Protein AF-E4T5S6-F1 (afdb_monomer_lite)

Organism: Paludibacter propionicigenes (strain DSM 17365 / JCM 13257 / WB4) (NCBI:txid694427)

pLDDT: mean 88.27, std 10.26, range [51.94, 97.44]

Foldseek 3Di:
DVVVVVVVLVVLLVVLVVQLVVLVVQLVVLVVCCVVVVDDNVVSVVSNVVSVVSNVVSVVVNVVSVVVVVVVVD

Radius of gyration: 16.71 Å; chains: 1; bounding box: 31×16×52 Å

Sequence (74 aa):
MKIYFNIFIWLMIAFSGFILYIVFGIYMNSSVCLTYESASVADIQYVNSYSKVIILYTVLMIVFLITSFKRKSS

Structure (mmCIF, N/CA/C/O backbone):
data_AF-E4T5S6-F1
#
_entry.id   AF-E4T5S6-F1
#
loop_
_atom_site.group_PDB
_atom_site.id
_atom_site.type_symbol
_atom_site.label_atom_id
_atom_site.label_alt_id
_atom_site.label_comp_id
_atom_site.label_asym_id
_atom_site.label_entity_id
_atom_site.label_seq_id
_atom_site.pdbx_PDB_ins_code
_atom_site.Cartn_x
_atom_site.Cartn_y
_atom_site.Cartn_z
_atom_site.occupancy
_atom_site.B_iso_or_equiv
_atom_site.auth_seq_id
_atom_site.auth_comp_id
_atom_site.auth_asym_id
_atom_site.auth_atom_id
_atom_site.pdbx_PDB_model_num
ATOM 1 N N . MET A 1 1 ? -7.789 5.640 29.840 1.00 60.88 1 MET A N 1
ATOM 2 C CA . MET A 1 1 ? -6.856 4.790 29.057 1.00 60.88 1 MET A CA 1
ATOM 3 C C . MET A 1 1 ? -7.471 4.209 27.774 1.00 60.88 1 MET A C 1
ATOM 5 O O . MET A 1 1 ? -6.845 4.332 26.732 1.00 60.88 1 MET A O 1
ATOM 9 N N . LYS A 1 2 ? -8.691 3.637 27.798 1.00 69.06 2 LYS A N 1
ATOM 10 C CA . LYS A 1 2 ? -9.346 3.058 26.598 1.00 69.06 2 LYS A CA 1
ATOM 11 C C . LYS A 1 2 ? -9.580 4.055 25.443 1.00 69.06 2 LYS A C 1
ATOM 13 O O . LYS A 1 2 ? -9.350 3.701 24.297 1.00 69.06 2 LYS A O 1
ATOM 18 N N . ILE A 1 3 ? -9.964 5.302 25.738 1.00 78.38 3 ILE A N 1
ATOM 19 C CA . ILE A 1 3 ? -10.227 6.337 24.714 1.00 78.38 3 ILE A CA 1
ATOM 20 C C . ILE A 1 3 ? -8.962 6.694 23.918 1.00 78.38 3 ILE A C 1
ATOM 22 O O . ILE A 1 3 ? -8.980 6.641 22.693 1.00 78.38 3 ILE A O 1
ATOM 26 N N . TYR A 1 4 ? -7.847 6.972 24.599 1.00 82.12 4 TYR A N 1
ATOM 27 C CA . TYR A 1 4 ? -6.569 7.286 23.945 1.00 82.12 4 TYR A CA 1
ATOM 28 C C . TYR A 1 4 ? -6.061 6.137 23.065 1.00 82.12 4 TYR A C 1
ATOM 30 O O . TYR A 1 4 ? -5.556 6.372 21.972 1.00 82.12 4 TYR A O 1
ATOM 38 N N . PHE A 1 5 ? -6.254 4.890 23.507 1.00 81.69 5 PHE A N 1
ATOM 39 C CA . PHE A 1 5 ? -5.898 3.705 22.726 1.00 81.69 5 PHE A CA 1
ATOM 40 C C . PHE A 1 5 ? -6.734 3.578 21.441 1.00 81.69 5 PHE A C 1
ATOM 42 O O . PHE A 1 5 ? -6.196 3.251 20.387 1.00 81.69 5 PHE A O 1
ATOM 49 N N . ASN A 1 6 ? -8.034 3.884 21.502 1.00 83.94 6 ASN A N 1
ATOM 50 C CA . ASN A 1 6 ? -8.904 3.856 20.325 1.00 83.94 6 ASN A CA 1
ATOM 51 C C . ASN A 1 6 ? -8.532 4.958 19.323 1.00 83.94 6 ASN A C 1
ATOM 53 O O . ASN A 1 6 ? -8.447 4.685 18.129 1.00 83.94 6 ASN A O 1
ATOM 57 N N . ILE A 1 7 ? -8.264 6.179 19.801 1.00 88.94 7 ILE A N 1
ATOM 58 C CA . ILE A 1 7 ? -7.815 7.297 18.953 1.00 88.94 7 ILE A CA 1
ATOM 59 C C . ILE A 1 7 ? -6.500 6.939 18.251 1.00 88.94 7 ILE A C 1
ATOM 61 O O . ILE A 1 7 ? -6.376 7.137 17.045 1.00 88.94 7 ILE A O 1
ATOM 65 N N . PHE A 1 8 ? -5.548 6.348 18.978 1.00 88.69 8 PHE A N 1
ATOM 66 C CA . PHE A 1 8 ? -4.285 5.884 18.407 1.00 88.69 8 PHE A CA 1
ATOM 67 C C . PHE A 1 8 ? -4.491 4.874 17.267 1.00 88.69 8 PHE A C 1
ATOM 69 O O . PHE A 1 8 ? -3.883 5.016 16.210 1.00 88.69 8 PHE A O 1
ATOM 76 N N . ILE A 1 9 ? -5.385 3.892 17.430 1.00 87.88 9 ILE A N 1
ATOM 77 C CA . ILE A 1 9 ? -5.675 2.909 16.372 1.00 87.88 9 ILE A CA 1
ATOM 78 C C . ILE A 1 9 ? -6.271 3.576 15.131 1.00 87.88 9 ILE A C 1
ATOM 80 O O . ILE A 1 9 ? -5.836 3.281 14.018 1.00 87.88 9 ILE A O 1
ATOM 84 N N . TRP A 1 10 ? -7.224 4.495 15.298 1.00 88.81 10 TRP A N 1
ATOM 85 C CA . TRP A 1 10 ? -7.808 5.217 14.166 1.00 88.81 10 TRP A CA 1
ATOM 86 C C . TRP A 1 10 ? -6.770 6.053 13.413 1.00 88.81 10 TRP A C 1
ATOM 88 O O . TRP A 1 10 ? -6.769 6.048 12.183 1.00 88.81 10 TRP A O 1
ATOM 98 N N . LEU A 1 11 ? -5.842 6.696 14.129 1.00 94.31 11 LEU A N 1
ATOM 99 C CA . LEU A 1 11 ? -4.717 7.407 13.517 1.00 94.31 11 LEU A CA 1
ATOM 100 C C . LEU A 1 11 ? -3.798 6.459 12.735 1.00 94.31 11 LEU A C 1
ATOM 102 O O . LEU A 1 11 ? -3.414 6.780 11.614 1.00 94.31 11 LEU A O 1
ATOM 106 N N . MET A 1 12 ? -3.493 5.275 13.273 1.00 93.56 12 MET A N 1
ATOM 107 C CA . MET A 1 12 ? -2.676 4.269 12.581 1.00 93.56 12 MET A CA 1
ATOM 108 C C . MET A 1 12 ? -3.353 3.735 11.313 1.00 93.56 12 MET A C 1
ATOM 110 O O . MET A 1 12 ? -2.684 3.524 10.299 1.00 93.56 12 MET A O 1
ATOM 114 N N . ILE A 1 13 ? -4.675 3.545 11.339 1.00 93.75 13 ILE A N 1
ATOM 115 C CA . ILE A 1 13 ? -5.454 3.149 10.158 1.00 93.75 13 ILE A CA 1
ATOM 116 C C . ILE A 1 13 ? -5.432 4.269 9.112 1.00 93.75 13 ILE A C 1
ATOM 118 O O . IL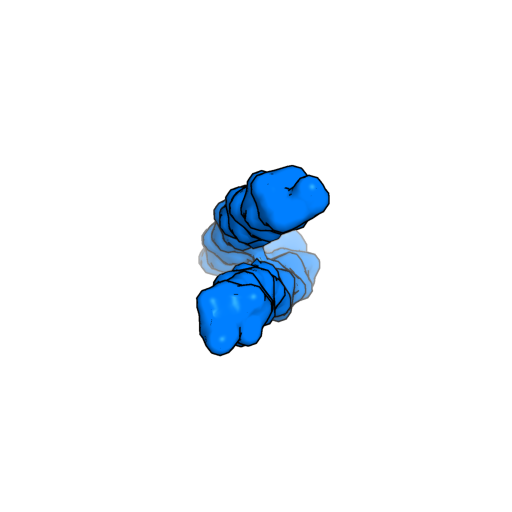E A 1 13 ? -5.135 4.000 7.949 1.00 93.75 13 ILE A O 1
ATOM 122 N N . ALA A 1 14 ? -5.682 5.519 9.516 1.00 94.25 14 ALA A N 1
ATOM 123 C CA . ALA A 1 14 ? -5.642 6.669 8.613 1.00 94.25 14 ALA A CA 1
ATOM 124 C C . ALA A 1 14 ? -4.252 6.849 7.979 1.00 94.25 14 ALA A C 1
ATOM 126 O O . ALA A 1 14 ? -4.139 7.026 6.767 1.00 94.25 14 ALA A O 1
ATOM 127 N N . PHE A 1 15 ? -3.189 6.719 8.776 1.00 95.50 15 PHE A N 1
ATOM 128 C CA . PHE A 1 15 ? -1.807 6.773 8.302 1.00 95.50 15 PHE A CA 1
ATOM 129 C C . PHE A 1 15 ? -1.481 5.636 7.325 1.00 95.50 15 PHE A C 1
ATOM 131 O O . PHE A 1 15 ? -0.873 5.867 6.282 1.00 95.50 15 PHE A O 1
ATOM 138 N N . SER A 1 16 ? -1.942 4.417 7.609 1.00 95.25 16 SER A N 1
ATOM 139 C CA . SER A 1 16 ? -1.777 3.283 6.692 1.00 95.25 16 SER A CA 1
ATOM 140 C C . SER A 1 16 ? -2.519 3.519 5.371 1.00 95.25 16 SER A C 1
ATOM 142 O O . SER A 1 16 ? -1.978 3.239 4.305 1.00 95.25 16 SER A O 1
ATOM 144 N N . GLY A 1 17 ? -3.721 4.102 5.417 1.00 95.81 17 GLY A N 1
ATOM 145 C CA . GLY A 1 17 ? -4.460 4.518 4.222 1.00 95.81 17 GLY A CA 1
ATOM 146 C C . GLY A 1 17 ? -3.723 5.586 3.405 1.00 95.81 17 GLY A C 1
ATOM 147 O O . GLY A 1 17 ? -3.681 5.503 2.180 1.00 95.81 17 GLY A O 1
ATOM 148 N N . PHE A 1 18 ? -3.077 6.545 4.070 1.00 96.69 18 PHE A N 1
ATOM 149 C CA . PHE A 1 18 ? -2.243 7.553 3.411 1.00 96.69 18 PHE A CA 1
ATOM 150 C C . PHE A 1 18 ? -1.017 6.941 2.715 1.00 96.69 18 PHE A C 1
ATOM 152 O O . PHE A 1 18 ? -0.743 7.268 1.560 1.00 96.69 18 PHE A O 1
ATOM 159 N N . ILE A 1 19 ? -0.315 6.005 3.369 1.00 96.31 19 ILE A N 1
ATOM 160 C CA . ILE A 1 19 ? 0.785 5.257 2.736 1.00 96.31 19 ILE A CA 1
ATOM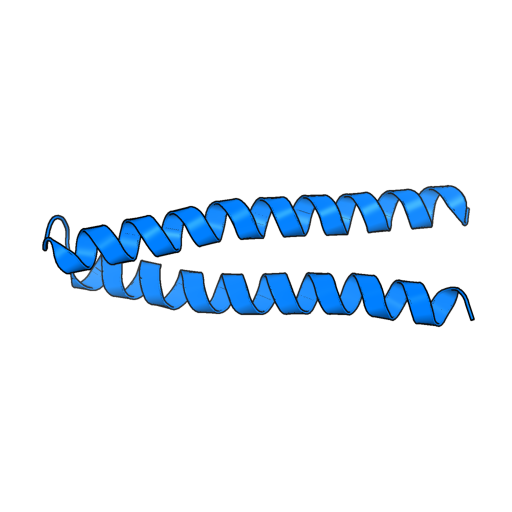 161 C C . ILE A 1 19 ? 0.274 4.506 1.507 1.00 96.31 19 ILE A C 1
ATOM 163 O O . ILE A 1 19 ? 0.892 4.576 0.446 1.00 96.31 19 ILE A O 1
ATOM 167 N N . LEU A 1 20 ? -0.865 3.820 1.629 1.00 96.69 20 LEU A N 1
ATOM 168 C CA . LEU A 1 20 ? -1.453 3.068 0.525 1.00 96.69 20 LEU A CA 1
ATOM 169 C C . LEU A 1 20 ? -1.738 3.973 -0.680 1.00 96.69 20 LEU A C 1
ATOM 171 O O . LEU A 1 20 ? -1.401 3.607 -1.802 1.00 96.69 20 LEU A O 1
ATOM 175 N N . TYR A 1 21 ? -2.293 5.165 -0.444 1.00 96.81 21 TYR A N 1
ATOM 176 C CA . TYR A 1 21 ? -2.535 6.165 -1.485 1.00 96.81 21 TYR A CA 1
ATOM 177 C C . TYR A 1 21 ? -1.246 6.570 -2.219 1.00 96.81 21 TYR A C 1
ATOM 179 O O . TYR A 1 21 ? -1.204 6.531 -3.449 1.00 96.81 21 TYR A O 1
ATOM 187 N N . ILE A 1 22 ? -0.176 6.895 -1.483 1.00 97.44 22 ILE A N 1
ATOM 188 C CA . ILE A 1 22 ? 1.114 7.274 -2.082 1.00 97.44 22 ILE A CA 1
ATOM 189 C C . ILE A 1 22 ? 1.682 6.129 -2.923 1.00 97.44 22 ILE A C 1
ATOM 191 O O . ILE A 1 22 ? 2.067 6.328 -4.076 1.00 97.44 22 ILE A O 1
ATOM 195 N N . VAL A 1 23 ? 1.737 4.924 -2.356 1.00 96.62 23 VAL A N 1
ATOM 196 C CA . VAL A 1 23 ? 2.354 3.766 -3.015 1.00 96.62 23 VAL A CA 1
ATOM 197 C C . VAL A 1 23 ? 1.549 3.353 -4.245 1.00 96.62 23 VAL A C 1
ATOM 199 O O . VAL A 1 23 ? 2.135 2.985 -5.262 1.00 96.62 23 VAL A O 1
ATOM 202 N N . PHE A 1 24 ? 0.223 3.485 -4.202 1.00 95.38 24 PHE A N 1
ATOM 203 C CA . PHE A 1 24 ? -0.625 3.268 -5.369 1.00 95.38 24 PHE A CA 1
ATOM 204 C C . PHE A 1 24 ? -0.338 4.285 -6.484 1.00 95.38 24 PHE A C 1
ATOM 206 O O . PHE A 1 24 ? -0.245 3.907 -7.650 1.00 95.38 24 PHE A O 1
ATOM 213 N N . GLY A 1 25 ? -0.107 5.557 -6.143 1.00 95.75 25 GLY A N 1
ATOM 214 C CA . GLY A 1 25 ? 0.348 6.566 -7.105 1.00 95.75 25 GLY A CA 1
ATOM 215 C C . GLY A 1 25 ? 1.688 6.204 -7.756 1.00 95.75 25 GLY A C 1
ATOM 216 O O . GLY A 1 25 ? 1.825 6.284 -8.977 1.00 95.75 25 GLY A O 1
ATOM 217 N N . ILE A 1 26 ? 2.656 5.725 -6.966 1.00 94.94 26 ILE A N 1
ATOM 218 C CA . ILE A 1 26 ? 3.958 5.243 -7.466 1.00 94.94 26 ILE A CA 1
ATOM 219 C C . ILE A 1 26 ? 3.777 4.037 -8.399 1.00 94.94 26 ILE A C 1
ATOM 221 O O . ILE A 1 26 ? 4.397 3.972 -9.462 1.00 94.94 26 ILE A O 1
ATOM 225 N N . TYR A 1 27 ? 2.911 3.094 -8.032 1.00 96.19 27 TYR A N 1
ATOM 226 C CA . TYR A 1 27 ? 2.592 1.924 -8.847 1.00 96.19 27 TYR A CA 1
ATOM 227 C C . TYR A 1 27 ? 1.998 2.314 -10.210 1.00 96.19 27 TYR A C 1
ATOM 229 O O . TYR A 1 27 ? 2.460 1.846 -11.254 1.00 96.19 27 TYR A O 1
ATOM 237 N N . MET A 1 28 ? 1.015 3.217 -10.219 1.00 94.75 28 MET A N 1
ATOM 238 C CA . MET A 1 28 ? 0.401 3.697 -11.459 1.00 94.75 28 MET A CA 1
ATOM 239 C C . MET A 1 28 ? 1.417 4.444 -12.328 1.00 94.75 28 MET A C 1
ATOM 241 O O . MET A 1 28 ? 1.529 4.157 -13.517 1.00 94.75 28 MET A O 1
ATOM 245 N N . ASN A 1 29 ? 2.210 5.340 -11.734 1.00 93.62 29 ASN A N 1
ATOM 246 C CA . ASN A 1 29 ? 3.216 6.108 -12.466 1.00 93.62 29 ASN A CA 1
ATOM 247 C C . ASN A 1 29 ? 4.316 5.210 -13.056 1.00 93.62 29 ASN A C 1
ATOM 249 O O . ASN A 1 29 ? 4.666 5.336 -14.224 1.00 93.62 29 ASN A O 1
ATOM 253 N N . SER A 1 30 ? 4.823 4.247 -12.281 1.00 91.50 30 SER A N 1
ATOM 254 C CA . SER A 1 30 ? 5.815 3.282 -12.774 1.00 91.50 30 SER A CA 1
ATOM 255 C C . SER A 1 30 ? 5.256 2.401 -13.895 1.00 91.50 30 SER A C 1
ATOM 257 O O . SER A 1 30 ? 5.947 2.156 -14.880 1.00 91.50 30 SER A O 1
ATOM 259 N N . SER A 1 31 ? 3.990 1.990 -13.814 1.00 89.88 31 SER A N 1
ATOM 260 C CA . SER A 1 31 ? 3.331 1.224 -14.881 1.00 89.88 31 SER A CA 1
ATOM 261 C C . SER A 1 31 ? 3.201 2.027 -16.181 1.00 89.88 31 SER A C 1
ATOM 263 O O . SER A 1 31 ? 3.443 1.494 -17.264 1.00 89.88 31 SER A O 1
ATOM 265 N N . VAL A 1 32 ? 2.884 3.321 -16.080 1.00 90.94 32 VAL A N 1
ATOM 266 C CA . VAL A 1 32 ? 2.861 4.238 -17.229 1.00 90.94 32 VAL A CA 1
ATOM 267 C C . VAL A 1 32 ? 4.264 4.382 -17.822 1.00 90.94 32 VAL A C 1
ATOM 269 O O . VAL A 1 32 ? 4.436 4.161 -19.017 1.00 90.94 32 VAL A O 1
ATOM 272 N N . CYS A 1 33 ? 5.284 4.647 -17.003 1.00 89.31 33 CYS A N 1
ATOM 273 C CA . CYS A 1 33 ? 6.667 4.776 -17.473 1.00 89.31 33 CYS A CA 1
ATOM 274 C C . CYS A 1 33 ? 7.189 3.511 -18.177 1.00 89.31 33 CYS A C 1
ATOM 276 O O . CYS A 1 33 ? 7.940 3.624 -19.141 1.00 89.31 33 CYS A O 1
ATOM 278 N N . LEU A 1 34 ? 6.781 2.314 -17.731 1.00 87.81 34 LEU A N 1
ATOM 279 C CA . LEU A 1 34 ? 7.114 1.056 -18.416 1.00 87.81 34 LEU A CA 1
ATOM 280 C C . LEU A 1 34 ? 6.423 0.925 -19.767 1.00 87.81 34 LEU A C 1
ATOM 282 O O . LEU A 1 34 ? 7.006 0.384 -20.697 1.00 87.81 34 LEU A O 1
ATOM 286 N N . THR A 1 35 ? 5.188 1.410 -19.867 1.00 88.38 35 THR A N 1
ATOM 287 C CA . THR A 1 35 ? 4.397 1.324 -21.099 1.00 88.38 35 THR A CA 1
ATOM 288 C C . THR A 1 35 ? 4.974 2.216 -22.200 1.00 88.38 35 THR A C 1
ATOM 290 O O . THR A 1 35 ? 4.910 1.857 -23.370 1.00 88.38 35 THR A O 1
ATOM 293 N N . TYR A 1 36 ? 5.546 3.365 -21.831 1.00 87.44 36 TYR A N 1
ATOM 294 C CA . TYR A 1 36 ? 6.082 4.354 -22.775 1.00 87.44 36 TYR A CA 1
ATOM 295 C C . TYR A 1 36 ? 7.613 4.361 -22.884 1.00 87.44 36 TYR A C 1
ATOM 297 O O . TYR A 1 36 ? 8.160 5.260 -23.516 1.00 87.44 36 TYR A O 1
ATOM 305 N N . GLU A 1 37 ? 8.301 3.408 -22.246 1.00 81.25 37 GLU A N 1
ATOM 306 C CA . GLU A 1 37 ? 9.773 3.308 -22.216 1.00 81.25 37 GLU A CA 1
ATOM 307 C C . GLU A 1 37 ? 10.477 4.634 -21.845 1.00 81.25 37 GLU A C 1
ATOM 309 O O . GLU A 1 37 ? 11.588 4.928 -22.280 1.00 81.25 37 GLU A O 1
ATOM 314 N N . SER A 1 38 ? 9.833 5.464 -21.018 1.00 71.00 38 SER A N 1
ATOM 315 C CA . SER A 1 38 ? 10.233 6.861 -20.792 1.00 71.00 38 SER A CA 1
ATOM 316 C C . SER A 1 38 ? 11.337 7.041 -19.736 1.00 71.00 38 SER A C 1
ATOM 318 O O . SER A 1 38 ? 11.616 8.163 -19.315 1.00 71.00 38 SER A O 1
ATOM 320 N N . ALA A 1 39 ? 11.939 5.946 -19.265 1.00 73.50 39 ALA A N 1
ATOM 321 C CA . ALA A 1 39 ? 12.993 5.896 -18.251 1.00 73.50 39 ALA A CA 1
ATOM 322 C C . ALA A 1 39 ? 13.759 4.560 -18.339 1.00 73.50 39 ALA A C 1
ATOM 324 O O . ALA A 1 39 ? 13.386 3.676 -19.108 1.00 73.50 39 ALA A O 1
ATOM 325 N N . SER A 1 40 ? 14.808 4.387 -17.524 1.00 82.94 40 SER A N 1
ATOM 326 C CA . SER A 1 40 ? 15.512 3.102 -17.376 1.00 82.94 40 SER A CA 1
ATOM 327 C C . SER A 1 40 ? 14.522 1.985 -17.021 1.00 82.94 40 SER A C 1
ATOM 329 O O . SER A 1 40 ? 14.018 1.909 -15.898 1.00 82.94 40 SER A O 1
ATOM 331 N N . VAL A 1 41 ? 14.214 1.128 -18.000 1.00 83.50 41 VAL A N 1
ATOM 332 C CA . VAL A 1 41 ? 13.169 0.095 -17.898 1.00 83.50 41 VAL A CA 1
ATOM 333 C C . VAL A 1 41 ? 13.429 -0.837 -16.714 1.00 83.50 41 VAL A C 1
ATOM 335 O O . VAL A 1 41 ? 12.501 -1.172 -15.982 1.00 83.50 41 VAL A O 1
ATOM 338 N N . ALA A 1 42 ? 14.694 -1.199 -16.481 1.00 86.44 42 ALA A N 1
ATOM 339 C CA . ALA A 1 42 ? 15.092 -2.061 -15.374 1.00 86.44 42 ALA A CA 1
ATOM 340 C C . ALA A 1 42 ? 14.744 -1.441 -14.010 1.00 86.44 42 ALA A C 1
ATOM 342 O O . ALA A 1 42 ? 14.109 -2.090 -13.179 1.00 86.44 42 ALA A O 1
ATOM 343 N N . ASP A 1 43 ? 15.077 -0.167 -13.797 1.00 87.25 43 ASP A N 1
ATOM 344 C CA . ASP A 1 43 ? 14.832 0.512 -12.520 1.00 87.25 43 ASP A CA 1
ATOM 345 C C . ASP A 1 43 ? 13.333 0.662 -12.245 1.00 87.25 43 ASP A C 1
ATOM 347 O O . ASP A 1 43 ? 12.857 0.401 -11.137 1.00 87.25 43 ASP A O 1
ATOM 351 N N . ILE A 1 44 ? 12.552 1.006 -13.273 1.00 90.75 44 ILE A N 1
ATOM 352 C CA . ILE A 1 44 ? 11.101 1.142 -13.129 1.00 90.75 44 ILE A CA 1
ATOM 353 C C . ILE A 1 44 ? 10.429 -0.219 -12.886 1.00 90.75 44 ILE A C 1
ATOM 355 O O . ILE A 1 44 ? 9.459 -0.287 -12.128 1.00 90.75 44 ILE A O 1
ATOM 359 N N . GLN A 1 45 ? 10.946 -1.319 -13.445 1.00 90.81 45 GLN A N 1
ATOM 360 C CA . GLN A 1 45 ? 10.450 -2.666 -13.137 1.00 90.81 45 GLN A CA 1
ATOM 361 C C . GLN A 1 45 ? 10.636 -3.023 -11.658 1.00 90.81 45 GLN A C 1
ATOM 363 O O . GLN A 1 45 ? 9.726 -3.604 -11.052 1.00 90.81 45 GLN A O 1
ATOM 368 N N . TYR A 1 46 ? 11.765 -2.637 -11.054 1.00 92.56 46 TYR A N 1
ATOM 369 C CA . TYR A 1 46 ? 11.970 -2.800 -9.615 1.00 92.56 46 TYR A CA 1
ATOM 370 C C . TYR A 1 46 ? 10.987 -1.947 -8.814 1.00 92.56 46 TYR A C 1
ATOM 372 O O . TYR A 1 46 ? 10.306 -2.477 -7.937 1.00 92.56 46 TYR A O 1
ATOM 380 N N . VAL A 1 47 ? 10.832 -0.660 -9.144 1.00 92.38 47 VAL A N 1
ATOM 381 C CA . VAL A 1 47 ? 9.868 0.236 -8.472 1.00 92.38 47 VAL A CA 1
ATOM 382 C C . VAL A 1 47 ? 8.437 -0.313 -8.556 1.00 92.38 47 VAL A C 1
ATOM 384 O O . VAL A 1 47 ? 7.712 -0.341 -7.557 1.00 92.38 47 VAL A O 1
ATOM 387 N N . ASN A 1 48 ? 8.035 -0.818 -9.722 1.00 93.06 48 ASN A N 1
ATOM 388 C CA . ASN A 1 48 ? 6.732 -1.445 -9.924 1.00 93.06 48 ASN A CA 1
ATOM 389 C C . ASN A 1 48 ? 6.576 -2.713 -9.058 1.00 93.06 48 ASN A C 1
ATOM 391 O O . ASN A 1 48 ? 5.576 -2.901 -8.367 1.00 93.06 48 ASN A O 1
ATOM 395 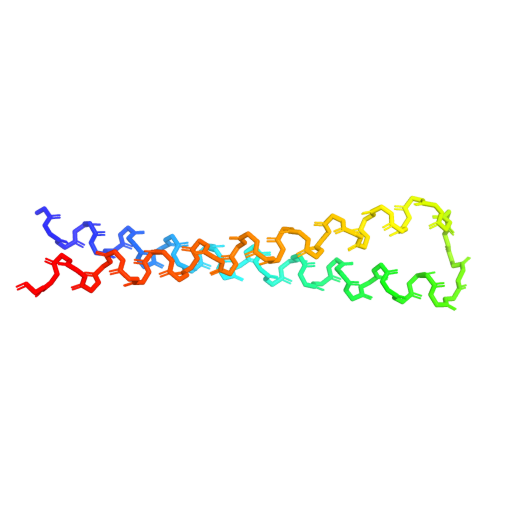N N . SER A 1 49 ? 7.594 -3.572 -9.020 1.00 94.44 49 SER A N 1
ATOM 396 C CA . SER A 1 49 ? 7.552 -4.805 -8.225 1.00 94.44 49 SER A CA 1
ATOM 397 C C . SER A 1 49 ? 7.501 -4.527 -6.719 1.00 94.44 49 SER A C 1
ATOM 399 O O . SER A 1 49 ? 6.661 -5.090 -6.016 1.00 94.44 49 SER A O 1
ATOM 401 N N . TYR A 1 50 ? 8.338 -3.615 -6.217 1.00 94.69 50 TYR A N 1
ATOM 402 C CA . TYR A 1 50 ? 8.353 -3.246 -4.801 1.00 94.69 50 TYR A CA 1
ATOM 403 C C . TYR A 1 50 ? 7.067 -2.543 -4.368 1.00 94.69 50 TYR A C 1
ATOM 405 O O . TYR A 1 50 ? 6.559 -2.825 -3.282 1.00 94.69 50 TYR A O 1
ATOM 413 N N . SER A 1 51 ? 6.493 -1.678 -5.210 1.00 95.31 51 SER A N 1
ATOM 414 C CA . SER A 1 51 ? 5.229 -1.007 -4.881 1.00 95.31 51 SER A CA 1
ATOM 415 C C . SER A 1 51 ? 4.078 -2.002 -4.691 1.00 95.31 51 SER A C 1
ATOM 417 O O . SER A 1 51 ? 3.327 -1.858 -3.728 1.00 95.31 51 SER A O 1
ATOM 419 N N . LYS A 1 52 ? 3.991 -3.080 -5.489 1.00 94.00 52 LYS A N 1
ATOM 420 C CA . LYS A 1 52 ? 3.017 -4.172 -5.266 1.00 94.00 52 LYS A CA 1
ATOM 421 C C . LYS A 1 52 ? 3.183 -4.840 -3.898 1.00 94.00 52 LYS A C 1
ATOM 423 O O . LYS A 1 52 ? 2.194 -5.075 -3.203 1.00 94.00 52 LYS A O 1
ATOM 428 N N . VAL A 1 53 ? 4.423 -5.137 -3.502 1.00 96.88 53 VAL A N 1
ATOM 429 C CA . VAL A 1 53 ? 4.725 -5.769 -2.204 1.00 96.88 53 VAL A CA 1
ATOM 430 C C . VAL A 1 53 ? 4.338 -4.846 -1.049 1.00 96.88 53 VAL A C 1
ATOM 432 O O . VAL A 1 53 ? 3.710 -5.290 -0.088 1.00 96.88 53 VAL A O 1
ATOM 435 N N . ILE A 1 54 ? 4.654 -3.554 -1.159 1.00 94.69 54 ILE A N 1
ATOM 436 C CA . ILE A 1 54 ? 4.306 -2.560 -0.139 1.00 94.69 54 ILE A CA 1
ATOM 437 C C . ILE A 1 54 ? 2.784 -2.386 -0.051 1.00 94.69 54 ILE A C 1
ATOM 439 O O . ILE A 1 54 ? 2.252 -2.378 1.054 1.00 94.69 54 ILE A O 1
ATOM 443 N N . ILE A 1 55 ? 2.066 -2.335 -1.181 1.00 96.19 55 ILE A N 1
ATOM 444 C CA . ILE A 1 55 ? 0.592 -2.303 -1.209 1.00 96.19 55 ILE A CA 1
ATOM 445 C C . ILE A 1 55 ? 0.016 -3.488 -0.430 1.00 96.19 55 ILE A C 1
ATOM 447 O O . ILE A 1 55 ? -0.815 -3.292 0.458 1.00 96.19 55 ILE A O 1
ATOM 451 N N . LEU A 1 56 ? 0.480 -4.708 -0.723 1.00 97.00 56 LEU A N 1
ATOM 452 C CA . LEU A 1 56 ? 0.021 -5.915 -0.035 1.00 97.00 56 LEU A CA 1
ATOM 453 C C . LEU A 1 56 ? 0.276 -5.829 1.476 1.00 97.00 56 LEU A C 1
ATOM 455 O O . LEU A 1 56 ? -0.627 -6.091 2.271 1.00 97.00 56 LEU A O 1
ATOM 459 N N . TYR A 1 57 ? 1.482 -5.423 1.874 1.00 96.06 57 TYR A N 1
ATOM 460 C CA . TYR A 1 57 ? 1.842 -5.246 3.279 1.00 96.06 57 TYR A CA 1
ATOM 461 C C . TYR A 1 57 ? 0.938 -4.225 3.984 1.00 96.06 57 TYR A C 1
ATOM 463 O O . TYR A 1 57 ? 0.418 -4.496 5.067 1.00 96.06 57 TYR A O 1
ATOM 471 N N . THR A 1 58 ? 0.700 -3.066 3.367 1.00 95.38 58 THR A N 1
ATOM 472 C CA . THR A 1 58 ? -0.139 -2.013 3.948 1.00 95.38 58 THR A CA 1
ATOM 473 C C . THR A 1 58 ? -1.592 -2.464 4.093 1.00 95.38 58 THR A C 1
ATOM 475 O O . THR A 1 58 ? -2.209 -2.200 5.125 1.00 95.38 58 THR A O 1
ATOM 478 N N . VAL A 1 59 ? -2.133 -3.205 3.121 1.00 95.81 59 VAL A N 1
ATOM 479 C CA . VAL A 1 59 ? -3.478 -3.796 3.221 1.00 95.81 59 VAL A CA 1
ATOM 480 C C . VAL A 1 59 ? -3.555 -4.790 4.382 1.00 95.81 59 VAL A C 1
ATOM 482 O O . VAL A 1 59 ? -4.478 -4.707 5.194 1.00 95.81 59 VAL A O 1
ATOM 485 N N . LEU A 1 60 ? -2.573 -5.688 4.514 1.00 95.94 60 LEU A N 1
ATOM 486 C CA . LEU A 1 60 ? -2.518 -6.642 5.626 1.00 95.94 60 LEU A CA 1
ATOM 487 C C . LEU A 1 60 ? -2.432 -5.936 6.984 1.00 95.94 60 LEU A C 1
ATOM 489 O O . LEU A 1 60 ? -3.115 -6.340 7.924 1.00 95.94 60 LEU A O 1
ATOM 493 N N . MET A 1 61 ? -1.655 -4.856 7.081 1.00 94.81 61 MET A N 1
ATOM 494 C CA . MET A 1 61 ? -1.554 -4.049 8.297 1.00 94.81 61 MET A CA 1
ATOM 495 C C . MET A 1 61 ? -2.897 -3.405 8.669 1.00 94.81 61 MET A C 1
ATOM 497 O O . MET A 1 61 ? -3.307 -3.462 9.828 1.00 94.81 61 MET A O 1
ATOM 501 N N . ILE A 1 62 ? -3.628 -2.848 7.697 1.00 94.12 62 ILE A N 1
ATOM 502 C CA . ILE A 1 62 ? -4.967 -2.282 7.928 1.00 94.12 62 ILE A CA 1
ATOM 503 C C . ILE A 1 62 ? -5.927 -3.364 8.434 1.00 94.12 62 ILE A C 1
ATOM 505 O O . ILE A 1 62 ? -6.615 -3.156 9.435 1.00 94.12 62 ILE A O 1
ATOM 509 N N . VAL A 1 63 ? -5.947 -4.534 7.787 1.00 94.00 63 VAL A N 1
ATOM 510 C CA . VAL A 1 63 ? -6.780 -5.669 8.215 1.00 94.00 63 VAL A CA 1
ATOM 511 C C . VAL A 1 63 ? -6.425 -6.079 9.641 1.00 94.00 63 VAL A C 1
ATOM 513 O O . VAL A 1 63 ? -7.320 -6.174 10.478 1.00 94.00 63 VAL A O 1
ATOM 516 N N . PHE A 1 64 ? -5.136 -6.240 9.944 1.00 92.75 64 PHE A N 1
ATOM 517 C CA . PHE A 1 64 ? -4.651 -6.603 11.273 1.00 92.75 64 PHE A CA 1
ATOM 518 C C . PHE A 1 64 ? -5.084 -5.601 12.352 1.00 92.75 64 PHE A C 1
ATOM 520 O O . PHE A 1 64 ? -5.543 -6.010 13.425 1.00 92.75 64 PHE A O 1
ATOM 527 N N . LEU A 1 65 ? -4.977 -4.297 12.077 1.00 90.62 65 LEU A N 1
ATOM 528 C CA . LEU A 1 65 ? -5.400 -3.235 12.993 1.00 90.62 65 LEU A CA 1
ATOM 529 C C . LEU A 1 65 ? -6.912 -3.296 13.259 1.00 90.62 65 LEU A C 1
ATOM 531 O O . LEU A 1 65 ? -7.339 -3.237 14.415 1.00 90.62 65 LEU A O 1
ATOM 535 N N . ILE A 1 66 ? -7.720 -3.494 12.214 1.00 88.62 66 ILE A N 1
ATOM 536 C CA . ILE A 1 66 ? -9.182 -3.603 12.322 1.00 88.62 66 ILE A CA 1
ATOM 537 C C . ILE A 1 66 ? -9.593 -4.870 13.089 1.00 88.62 66 ILE A C 1
ATOM 539 O O . ILE A 1 66 ? -10.453 -4.813 13.973 1.00 88.62 66 ILE A O 1
ATOM 543 N N . THR A 1 67 ? -8.992 -6.027 12.793 1.00 88.25 67 THR A N 1
ATOM 544 C CA . THR A 1 67 ? -9.341 -7.297 13.453 1.00 88.25 67 THR A CA 1
ATOM 545 C C . THR A 1 67 ? -8.902 -7.325 14.912 1.00 88.25 67 THR A C 1
ATOM 547 O O . THR A 1 67 ? -9.651 -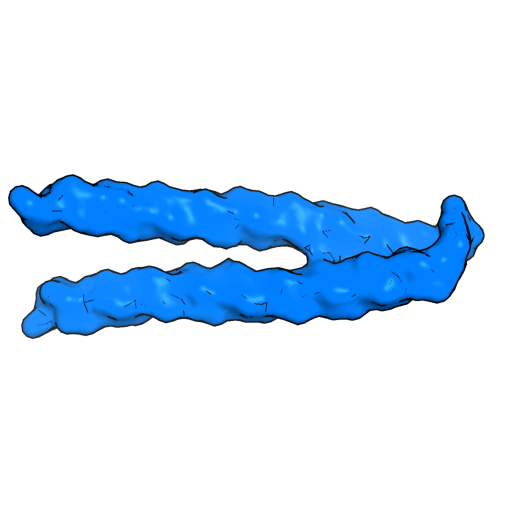7.790 15.774 1.00 88.25 67 THR A O 1
ATOM 550 N N . SER A 1 68 ? -7.719 -6.784 15.214 1.00 83.00 68 SER A N 1
ATOM 551 C CA . SER A 1 68 ? -7.212 -6.684 16.587 1.00 83.00 68 SER A CA 1
ATOM 552 C C . SER A 1 68 ? -8.091 -5.775 17.444 1.00 83.00 68 SER A C 1
ATOM 554 O O . SER A 1 68 ? -8.321 -6.063 18.620 1.00 83.00 68 SER A O 1
ATOM 556 N N . PHE A 1 69 ? -8.648 -4.717 16.846 1.00 74.88 69 PHE A N 1
ATOM 557 C CA . PHE A 1 69 ? -9.614 -3.850 17.510 1.00 74.88 69 PHE A CA 1
ATOM 558 C C . PHE A 1 69 ? -10.910 -4.590 17.865 1.00 74.88 69 PHE A C 1
ATOM 560 O O . PHE A 1 69 ? -11.346 -4.543 19.016 1.00 74.88 69 PHE A O 1
ATOM 567 N N . LYS A 1 70 ? -11.491 -5.339 16.914 1.00 72.38 70 LYS A N 1
ATOM 568 C CA . LYS A 1 70 ? -12.717 -6.121 17.154 1.00 72.38 70 LYS A CA 1
ATOM 569 C C . LYS A 1 70 ? -12.538 -7.163 18.261 1.00 72.38 70 LYS A C 1
ATOM 571 O O . LYS A 1 70 ? -13.406 -7.279 19.118 1.00 72.38 70 LYS A O 1
ATOM 576 N N . ARG A 1 71 ? -11.395 -7.862 18.295 1.00 70.12 71 ARG A N 1
ATOM 577 C CA . ARG A 1 71 ? -11.098 -8.880 19.321 1.00 70.12 71 ARG A CA 1
ATOM 578 C C . ARG A 1 71 ? -11.036 -8.308 20.740 1.00 70.12 71 ARG A C 1
ATOM 580 O O . ARG A 1 71 ? -11.373 -9.008 21.679 1.00 70.12 71 ARG A O 1
ATOM 587 N N . LYS A 1 72 ? -10.599 -7.056 20.906 1.00 59.12 72 LYS A N 1
ATOM 588 C CA . LYS A 1 72 ? -10.498 -6.401 22.223 1.00 59.12 7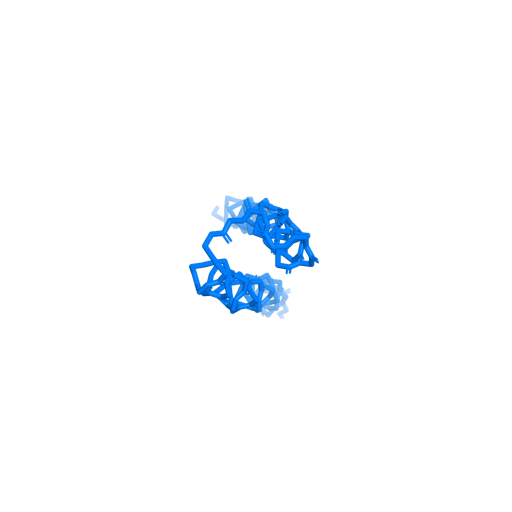2 LYS A CA 1
ATOM 589 C C . LYS A 1 72 ? -11.835 -5.833 22.725 1.00 59.12 72 LYS A C 1
ATOM 591 O O . LYS A 1 72 ? -11.937 -5.473 23.894 1.00 59.12 72 LYS A O 1
ATOM 596 N N . SER A 1 73 ? -12.816 -5.682 21.835 1.00 56.53 73 SER A N 1
ATOM 597 C CA . SER A 1 73 ? -14.133 -5.118 22.149 1.00 56.53 73 SER A CA 1
ATOM 598 C C . SER A 1 73 ? -15.198 -6.175 22.475 1.00 56.53 73 SER A C 1
ATOM 600 O O . SER A 1 73 ? -16.288 -5.782 22.887 1.00 56.53 73 SER A O 1
ATOM 602 N N . SER A 1 74 ? -14.901 -7.463 22.266 1.00 51.94 74 SER A N 1
ATOM 603 C CA . SER A 1 74 ? -15.732 -8.616 22.646 1.00 51.94 74 SER A CA 1
ATOM 604 C C . SER A 1 74 ? -15.248 -9.232 23.951 1.00 51.94 74 SER A C 1
ATOM 606 O O . SER A 1 74 ? -16.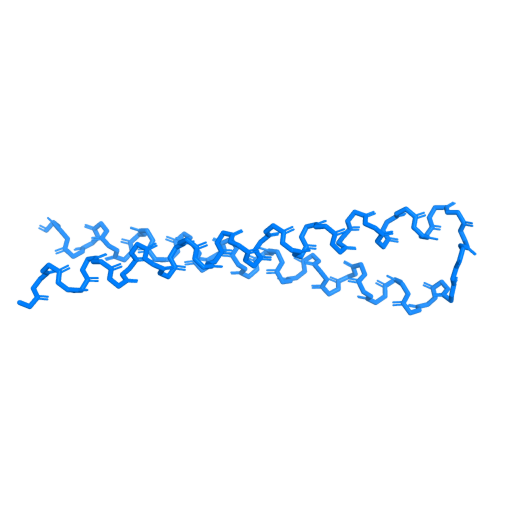085 -9.924 24.566 1.00 51.94 74 SER A O 1
#

Secondary structure (DSSP, 8-state):
-HHHHHHHHHHHHHHHHHHHHHHHHHHHHHHHHHHTT-S-HHHHHHHHHHHHHHHHHHHHHHHHHHHHHHHHH-